Protein AF-A0A8T4NJ47-F1 (afdb_monomer_lite)

Sequence (151 aa):
MKSKKAQLGEQVMIFPFVLMLIVIGGGIAAGIYVFFSSGYDFRKVDADILNYKIQDCLTTNKINFNQDKALLEKEFFTVCNINQQIIKENFIIVIAKNSEVKLGIESDEVTCALSQTTAKNNPNYPICTTTFLNDFRITTGSKQQAQKQIT

Secondary structure (DSSP, 8-state):
---HHHHHHHHHHHHHHHHHHHHHHHHHHHHHHHHHHS----HHHHHHHHHHHHHHHHHHS---TTS-HHHHHHHHHHHTT--HHHHHHHEEEEEEETTEEEES-HHHHHHHHHHHHHGGG-TTSPEEEEEEETTEEEEEEE---------

Structure (mmCIF, N/CA/C/O backbone):
data_AF-A0A8T4NJ47-F1
#
_entry.id   AF-A0A8T4NJ47-F1
#
loop_
_atom_site.group_PDB
_atom_site.id
_atom_site.type_symbol
_atom_site.label_atom_id
_atom_site.label_alt_id
_atom_site.label_comp_id
_atom_site.label_asym_id
_atom_site.label_entity_id
_atom_site.label_seq_id
_atom_site.pdbx_PDB_ins_code
_atom_site.Cartn_x
_atom_site.Cartn_y
_atom_site.Cartn_z
_atom_site.occupancy
_atom_site.B_iso_or_equiv
_atom_site.auth_seq_id
_atom_site.auth_comp_id
_atom_site.auth_asym_id
_atom_site.auth_atom_id
_atom_site.pdbx_PDB_model_num
ATOM 1 N N . MET A 1 1 ? 51.958 3.211 -49.697 1.00 54.62 1 MET A N 1
ATOM 2 C CA . MET A 1 1 ? 50.974 4.274 -50.008 1.00 54.62 1 MET A CA 1
ATOM 3 C C . MET A 1 1 ? 49.601 3.634 -50.150 1.00 54.62 1 MET A C 1
ATOM 5 O O . MET A 1 1 ? 49.412 2.860 -51.079 1.00 54.62 1 MET A O 1
ATOM 9 N N . LYS A 1 2 ? 48.667 3.873 -49.219 1.00 54.84 2 LYS A N 1
ATOM 10 C CA . LYS A 1 2 ? 47.282 3.400 -49.387 1.00 54.84 2 LYS A CA 1
ATOM 11 C C . LYS A 1 2 ? 46.651 4.164 -50.559 1.00 54.84 2 LYS A C 1
ATOM 13 O O . LYS A 1 2 ? 46.783 5.382 -50.642 1.00 54.84 2 LYS A O 1
ATOM 18 N N . SER A 1 3 ? 46.022 3.445 -51.488 1.00 71.50 3 SER A N 1
ATOM 19 C CA . SER A 1 3 ? 45.317 4.038 -52.630 1.00 71.50 3 SER A CA 1
ATOM 20 C C . SER A 1 3 ? 44.220 4.981 -52.127 1.00 71.50 3 SER A C 1
ATOM 22 O O . SER A 1 3 ? 43.373 4.561 -51.340 1.00 71.50 3 SER A O 1
ATOM 24 N N . LYS A 1 4 ? 44.199 6.239 -52.595 1.00 71.31 4 LYS A N 1
ATOM 25 C CA . LYS A 1 4 ? 43.177 7.244 -52.224 1.00 71.31 4 LYS A CA 1
ATOM 26 C C . LYS A 1 4 ? 41.739 6.749 -52.464 1.00 71.31 4 LYS A C 1
ATOM 28 O O . LYS A 1 4 ? 40.821 7.164 -51.769 1.00 71.31 4 LYS A O 1
ATOM 33 N N . LYS A 1 5 ? 41.546 5.817 -53.408 1.00 70.56 5 LYS A N 1
ATOM 34 C CA . LYS A 1 5 ? 40.245 5.188 -53.689 1.00 70.56 5 LYS A CA 1
ATOM 35 C C . LYS A 1 5 ? 39.799 4.212 -52.592 1.00 70.56 5 LYS A C 1
ATOM 37 O O . LYS A 1 5 ? 38.608 4.100 -52.338 1.00 70.56 5 LYS A O 1
ATOM 42 N N . ALA A 1 6 ? 40.740 3.545 -51.918 1.00 71.00 6 ALA A N 1
ATOM 43 C CA . ALA A 1 6 ? 40.433 2.639 -50.810 1.00 71.00 6 ALA A CA 1
ATOM 44 C C . ALA A 1 6 ? 39.976 3.405 -49.554 1.00 71.00 6 ALA A C 1
ATOM 46 O O . ALA A 1 6 ? 39.058 2.962 -48.875 1.00 71.00 6 ALA A O 1
ATOM 47 N N . GLN A 1 7 ? 40.550 4.588 -49.296 1.00 75.31 7 GLN A N 1
ATOM 48 C CA . GLN A 1 7 ? 40.126 5.459 -48.188 1.00 75.31 7 GLN A CA 1
ATOM 49 C C . GLN A 1 7 ? 38.717 6.039 -48.394 1.00 75.31 7 GLN A C 1
ATOM 51 O O . GLN A 1 7 ? 37.958 6.159 -47.439 1.00 75.31 7 GLN A O 1
ATOM 56 N N . LEU A 1 8 ? 38.337 6.342 -49.640 1.00 77.88 8 LEU A N 1
ATOM 57 C CA . LEU A 1 8 ? 36.979 6.786 -49.975 1.00 77.88 8 LEU A CA 1
ATOM 58 C C . LEU A 1 8 ? 35.930 5.692 -49.726 1.00 77.88 8 LEU A C 1
ATOM 60 O O . LEU A 1 8 ? 34.859 5.991 -49.212 1.00 77.88 8 LEU A O 1
ATOM 64 N N . GLY A 1 9 ? 36.240 4.428 -50.033 1.00 77.44 9 GLY A N 1
ATOM 65 C CA . GLY A 1 9 ? 35.341 3.305 -49.739 1.00 77.44 9 GLY A CA 1
ATOM 66 C C . GLY A 1 9 ? 35.122 3.093 -48.237 1.00 77.44 9 GLY A C 1
ATOM 67 O O . GLY A 1 9 ? 33.994 2.872 -47.802 1.00 77.44 9 GLY A O 1
ATOM 68 N N . GLU A 1 10 ? 36.183 3.234 -47.439 1.00 80.12 10 GLU A N 1
ATOM 69 C CA . GLU A 1 10 ? 36.123 3.161 -45.973 1.00 80.12 10 GLU A CA 1
ATOM 70 C C . GLU A 1 10 ? 35.266 4.294 -45.384 1.00 80.12 10 GLU A C 1
ATOM 72 O O . GLU A 1 10 ? 34.401 4.056 -44.540 1.00 80.12 10 GLU A O 1
ATOM 77 N N . GLN A 1 11 ? 35.426 5.518 -45.896 1.00 81.12 11 GLN A N 1
ATOM 78 C CA . GLN A 1 11 ? 34.665 6.679 -45.438 1.00 81.12 11 GLN A CA 1
ATOM 79 C C . GLN A 1 11 ? 33.189 6.639 -45.866 1.00 81.12 11 GLN A C 1
ATOM 81 O O . GLN A 1 11 ? 32.335 7.159 -45.156 1.00 81.12 11 GLN A O 1
ATOM 86 N N . VAL A 1 12 ? 32.852 5.999 -46.988 1.00 88.25 12 VAL A N 1
ATOM 87 C CA . VAL A 1 12 ? 31.450 5.818 -47.407 1.00 88.25 12 VAL A CA 1
ATOM 88 C C . VAL A 1 12 ? 30.742 4.762 -46.553 1.00 88.25 12 VAL A C 1
ATOM 90 O O . VAL A 1 12 ? 29.559 4.920 -46.260 1.00 88.25 12 VAL A O 1
ATOM 93 N N . MET A 1 13 ? 31.447 3.724 -46.088 1.00 89.31 13 MET A N 1
ATOM 94 C CA . MET A 1 13 ? 30.853 2.681 -45.238 1.00 89.31 13 MET A CA 1
ATOM 95 C C . MET A 1 13 ? 30.533 3.145 -43.809 1.00 89.31 13 MET A C 1
ATOM 97 O O . MET A 1 13 ? 29.659 2.561 -43.169 1.00 89.31 13 MET A O 1
ATOM 101 N N . ILE A 1 14 ? 31.163 4.215 -43.313 1.00 92.88 14 ILE A N 1
ATOM 102 C CA . ILE A 1 14 ? 30.878 4.726 -41.961 1.00 92.88 14 ILE A CA 1
ATOM 103 C C . ILE A 1 14 ? 29.501 5.396 -41.859 1.00 92.88 14 ILE A C 1
ATOM 105 O O . ILE A 1 14 ? 28.854 5.342 -40.816 1.00 92.88 14 ILE A O 1
ATOM 109 N N . PHE A 1 15 ? 29.025 6.000 -42.949 1.00 91.88 15 PHE A N 1
ATOM 110 C CA . PHE A 1 15 ? 27.758 6.724 -42.979 1.00 91.88 15 PHE A CA 1
ATOM 111 C C . PHE A 1 15 ? 26.535 5.832 -42.683 1.00 91.88 15 PHE A C 1
ATOM 113 O O . PHE A 1 15 ? 25.799 6.149 -41.746 1.00 91.88 15 PHE A O 1
ATOM 120 N N . PRO A 1 16 ? 26.306 4.702 -43.392 1.00 94.56 16 PRO A N 1
ATOM 121 C CA . PRO A 1 16 ? 25.182 3.819 -43.084 1.00 94.56 16 PRO A CA 1
ATOM 122 C C . PRO A 1 16 ? 25.299 3.188 -41.691 1.00 94.56 16 PRO A C 1
ATOM 124 O O . PRO A 1 16 ? 24.280 2.954 -41.048 1.00 94.56 16 PRO A O 1
ATOM 127 N N . PHE A 1 17 ? 26.520 2.965 -41.191 1.00 94.62 17 PHE A N 1
ATOM 128 C CA . PHE A 1 17 ? 26.741 2.467 -39.834 1.00 94.62 17 PHE A CA 1
ATOM 129 C C . PHE A 1 17 ? 26.268 3.471 -38.770 1.00 94.62 17 PHE A C 1
ATOM 131 O O . PHE A 1 17 ? 25.501 3.112 -37.877 1.00 94.62 17 PHE A O 1
ATOM 138 N N . VAL A 1 18 ? 26.653 4.746 -38.893 1.00 96.44 18 VAL A N 1
ATOM 139 C CA . VAL A 1 18 ? 26.194 5.809 -37.981 1.00 96.44 18 VAL A CA 1
ATOM 140 C C . VAL A 1 18 ? 24.680 6.010 -38.085 1.00 96.44 18 VAL A C 1
ATOM 142 O O . VAL A 1 18 ? 24.010 6.137 -37.062 1.00 96.44 18 VAL A O 1
ATOM 145 N N . LEU A 1 19 ? 24.120 5.977 -39.297 1.00 96.94 19 LEU A N 1
ATOM 146 C CA . LEU A 1 19 ? 22.673 6.066 -39.508 1.00 96.94 19 LEU A CA 1
ATOM 147 C C . LEU A 1 19 ? 21.928 4.927 -38.789 1.00 96.94 19 LEU A C 1
ATOM 149 O O . LEU A 1 19 ? 20.934 5.176 -38.110 1.00 96.94 19 LEU A O 1
ATOM 153 N N . MET A 1 20 ? 22.431 3.693 -38.882 1.00 97.75 20 MET A N 1
ATOM 154 C CA . MET A 1 20 ? 21.853 2.536 -38.193 1.00 97.75 20 MET A CA 1
ATOM 155 C C . MET A 1 20 ? 21.870 2.712 -36.670 1.00 97.75 20 MET A C 1
ATOM 157 O O . MET A 1 20 ? 20.866 2.435 -36.013 1.00 97.75 20 MET A O 1
ATOM 161 N N . LEU A 1 21 ? 22.966 3.230 -36.107 1.00 97.69 21 LEU A N 1
ATOM 162 C CA . LEU A 1 21 ? 23.055 3.528 -34.674 1.00 97.69 21 LEU A CA 1
ATOM 163 C C . LEU A 1 21 ? 22.054 4.601 -34.237 1.00 97.69 21 LEU A C 1
ATOM 165 O O . LEU A 1 21 ? 21.445 4.454 -33.181 1.00 97.69 21 LEU A O 1
ATOM 169 N N . ILE A 1 22 ? 21.846 5.645 -35.043 1.00 98.12 22 ILE A N 1
ATOM 170 C CA . ILE A 1 22 ? 20.850 6.687 -34.751 1.00 98.12 22 ILE A CA 1
ATOM 171 C C . ILE A 1 22 ? 19.440 6.098 -34.757 1.00 98.12 22 ILE A C 1
ATOM 173 O O . ILE A 1 22 ? 18.655 6.399 -33.863 1.00 98.12 22 ILE A O 1
ATOM 177 N N . VAL A 1 23 ? 19.117 5.237 -35.725 1.00 98.19 23 VAL A N 1
ATOM 178 C CA . VAL A 1 23 ? 17.797 4.593 -35.801 1.00 98.19 23 VAL A CA 1
ATOM 179 C C . VAL A 1 23 ? 17.563 3.677 -34.599 1.00 98.19 23 VAL A C 1
ATOM 181 O O . VAL A 1 23 ? 16.512 3.761 -33.967 1.00 98.19 23 VAL A O 1
ATOM 184 N N . ILE A 1 24 ? 18.543 2.843 -34.240 1.00 98.00 24 ILE A N 1
ATOM 185 C CA . ILE A 1 24 ? 18.433 1.944 -33.082 1.00 98.00 24 ILE A CA 1
ATOM 186 C C . ILE A 1 24 ? 18.348 2.755 -31.783 1.00 98.00 24 ILE A C 1
ATOM 188 O O . ILE A 1 24 ? 17.438 2.543 -30.982 1.00 98.00 24 ILE A O 1
ATOM 192 N N . GLY A 1 25 ? 19.256 3.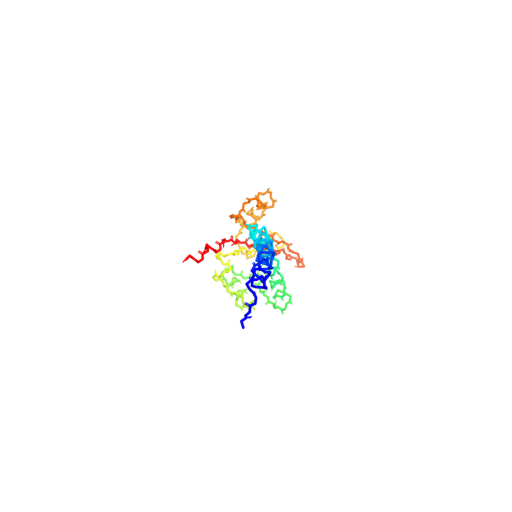713 -31.586 1.00 98.00 25 GLY A N 1
ATOM 193 C CA . GLY A 1 25 ? 19.290 4.558 -30.393 1.00 98.00 25 GLY A CA 1
ATOM 194 C C . GLY A 1 25 ? 18.026 5.403 -30.243 1.00 98.00 25 GLY A C 1
ATOM 195 O O . GLY A 1 25 ? 17.451 5.461 -29.158 1.00 98.00 25 GLY A O 1
ATOM 196 N N . GLY A 1 26 ? 17.541 5.988 -31.340 1.00 97.88 26 GLY A N 1
ATOM 197 C CA . GLY A 1 26 ? 16.287 6.734 -31.383 1.00 97.88 26 GLY A CA 1
ATOM 198 C C . GLY A 1 26 ? 15.077 5.856 -31.072 1.00 97.88 26 GLY A C 1
ATOM 199 O O . GLY A 1 26 ? 14.221 6.266 -30.293 1.00 97.88 26 GLY A O 1
ATOM 200 N N . GLY A 1 27 ? 15.028 4.631 -31.603 1.00 97.94 27 GLY A N 1
ATOM 201 C CA . GLY A 1 27 ? 13.969 3.667 -31.299 1.00 97.94 27 GLY A CA 1
ATOM 202 C C . GLY A 1 27 ? 13.936 3.268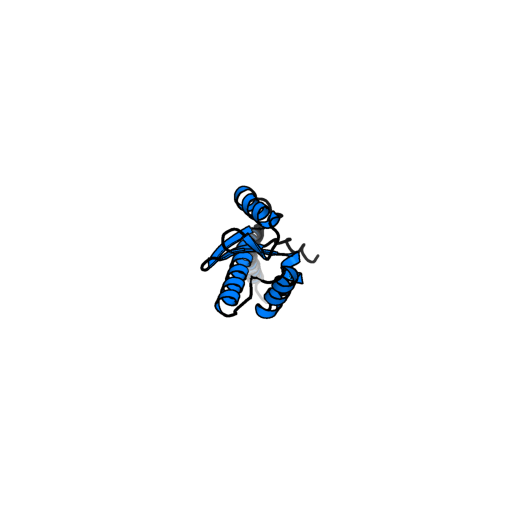 -29.822 1.00 97.94 27 GLY A C 1
ATOM 203 O O . GLY A 1 27 ? 12.868 3.266 -29.212 1.00 97.94 27 GLY A O 1
ATOM 204 N N . ILE A 1 28 ? 15.100 3.001 -29.222 1.00 96.88 28 ILE A N 1
ATOM 205 C CA . ILE A 1 28 ? 15.208 2.694 -27.788 1.00 96.88 28 ILE A CA 1
ATOM 206 C C . ILE A 1 28 ? 14.775 3.901 -26.950 1.00 96.88 28 ILE A C 1
ATOM 208 O O . ILE A 1 28 ? 13.950 3.752 -26.050 1.00 96.88 28 ILE A O 1
ATOM 212 N N . ALA A 1 29 ? 15.282 5.098 -27.257 1.00 96.00 29 ALA A N 1
ATOM 213 C CA . ALA A 1 29 ? 14.940 6.319 -26.531 1.00 96.00 29 ALA A CA 1
ATOM 214 C C . ALA A 1 29 ? 13.441 6.645 -26.625 1.00 96.00 29 ALA A C 1
ATOM 216 O O . ALA A 1 29 ? 12.820 6.959 -25.612 1.00 96.00 29 ALA A O 1
ATOM 217 N N . ALA A 1 30 ? 12.844 6.515 -27.813 1.00 95.12 30 ALA A N 1
ATOM 218 C CA . ALA A 1 30 ? 11.412 6.702 -28.019 1.00 95.12 30 ALA A CA 1
ATOM 219 C C . ALA A 1 30 ? 10.588 5.643 -27.278 1.00 95.12 30 ALA A C 1
ATOM 221 O O . ALA A 1 30 ? 9.582 5.982 -26.662 1.00 95.12 30 ALA A O 1
ATOM 222 N N . GLY A 1 31 ? 11.027 4.381 -27.283 1.00 92.19 31 GLY A N 1
ATOM 223 C CA . GLY A 1 31 ? 10.394 3.311 -26.515 1.00 92.19 31 GLY A CA 1
ATOM 224 C C . GLY A 1 31 ? 10.387 3.624 -25.021 1.00 92.19 31 GLY A C 1
ATOM 225 O O . GLY A 1 31 ? 9.327 3.631 -24.403 1.00 92.19 31 GLY A O 1
ATOM 226 N N . ILE A 1 32 ? 11.543 3.970 -24.452 1.00 90.75 32 ILE A N 1
ATOM 227 C CA . ILE A 1 32 ? 11.646 4.377 -23.045 1.00 90.75 32 ILE A CA 1
ATOM 228 C C . ILE A 1 32 ? 10.746 5.586 -22.780 1.00 90.75 32 ILE A C 1
ATOM 230 O O . ILE A 1 32 ? 9.965 5.570 -21.836 1.00 90.75 32 ILE A O 1
ATOM 234 N N . TYR A 1 33 ? 10.795 6.613 -23.626 1.00 87.81 33 TYR A N 1
ATOM 235 C CA . TYR A 1 33 ? 9.951 7.789 -23.454 1.00 87.81 33 TYR A CA 1
ATOM 236 C C . TYR A 1 33 ? 8.465 7.420 -23.439 1.00 87.81 33 TYR A C 1
ATOM 238 O O . TYR A 1 33 ? 7.763 7.781 -22.505 1.00 87.81 33 TYR A O 1
ATOM 246 N N . VAL A 1 34 ? 7.977 6.643 -24.407 1.00 87.50 34 VAL A N 1
ATOM 247 C CA . VAL A 1 34 ? 6.562 6.247 -24.468 1.00 87.50 34 VAL A CA 1
ATOM 248 C C . VAL A 1 34 ? 6.166 5.404 -23.254 1.00 87.50 34 VAL A C 1
ATOM 250 O O . VAL A 1 34 ? 5.170 5.722 -22.611 1.00 87.50 34 VAL A O 1
ATOM 253 N N . PHE A 1 35 ? 6.951 4.391 -22.887 1.00 81.69 35 PHE A N 1
ATOM 254 C CA . PHE A 1 35 ? 6.611 3.494 -21.777 1.00 81.69 35 PHE A CA 1
ATOM 255 C C . PHE A 1 35 ? 6.740 4.133 -20.389 1.00 81.69 35 PHE A C 1
ATOM 257 O O . PHE A 1 35 ? 5.969 3.788 -19.496 1.00 81.69 35 PHE A O 1
ATOM 264 N N . PHE A 1 36 ? 7.683 5.057 -20.191 1.00 79.19 36 PHE A N 1
ATOM 265 C CA . PHE A 1 36 ? 7.910 5.706 -18.896 1.00 79.19 36 PHE A CA 1
ATOM 266 C C . PHE A 1 36 ? 7.262 7.099 -18.792 1.00 79.19 36 PHE A C 1
ATOM 268 O O . PHE A 1 36 ? 7.203 7.651 -17.695 1.00 79.19 36 PHE A O 1
ATOM 275 N N . SER A 1 37 ? 6.751 7.672 -19.893 1.00 74.31 37 SER A N 1
ATOM 276 C CA . SER A 1 37 ? 6.029 8.962 -19.877 1.00 74.31 37 SER A CA 1
ATOM 277 C C . SER A 1 37 ? 4.669 8.859 -19.194 1.00 74.31 37 SER A C 1
ATOM 279 O O . SER A 1 37 ? 4.286 9.760 -18.447 1.00 74.31 37 SER A O 1
ATOM 281 N N . SER A 1 38 ? 3.951 7.751 -19.389 1.00 65.75 38 SER A N 1
ATOM 282 C CA . SER A 1 38 ? 2.798 7.416 -18.564 1.00 65.75 38 SER A CA 1
ATOM 283 C C . SER A 1 38 ? 3.319 6.856 -17.245 1.00 65.75 38 SER A C 1
ATOM 285 O O . SER A 1 38 ? 3.534 5.651 -17.133 1.00 65.75 38 SER A O 1
ATOM 287 N N . GLY A 1 39 ? 3.606 7.735 -16.279 1.00 68.06 39 GLY A N 1
ATOM 288 C CA . GLY A 1 39 ? 4.085 7.341 -14.954 1.00 68.06 39 GLY A CA 1
ATOM 289 C C . GLY A 1 39 ? 3.296 6.139 -14.439 1.00 68.06 39 GLY A C 1
ATOM 290 O O . GLY A 1 39 ? 2.068 6.191 -14.366 1.00 68.06 39 GLY A O 1
ATOM 291 N N . TYR A 1 40 ? 3.995 5.034 -14.177 1.00 74.62 40 TYR A N 1
ATOM 292 C CA . TYR A 1 40 ? 3.340 3.809 -13.746 1.00 74.62 40 TYR A CA 1
ATOM 293 C C . TYR A 1 40 ? 2.656 4.071 -12.404 1.00 74.62 40 TYR A C 1
ATOM 295 O O . TYR A 1 40 ? 3.281 4.546 -11.455 1.00 74.62 40 TYR A O 1
ATOM 303 N N . ASP A 1 41 ? 1.359 3.795 -12.344 1.00 79.56 41 ASP A N 1
ATOM 304 C CA . ASP A 1 41 ? 0.561 4.016 -11.151 1.00 79.56 41 ASP A CA 1
ATOM 305 C C . ASP A 1 41 ? 0.768 2.859 -10.168 1.00 79.56 41 ASP A C 1
ATOM 307 O O . ASP A 1 41 ? 0.117 1.813 -10.255 1.00 79.56 41 ASP A O 1
ATOM 311 N N . PHE A 1 42 ? 1.701 3.037 -9.233 1.00 86.88 42 PHE A N 1
ATOM 312 C CA . PHE A 1 42 ? 1.977 2.036 -8.204 1.00 86.88 42 PHE A CA 1
ATOM 313 C C . PHE A 1 42 ? 0.985 2.106 -7.043 1.00 86.88 42 PHE A C 1
ATOM 315 O O . PHE A 1 42 ? 0.995 1.204 -6.210 1.00 86.88 42 PHE A O 1
ATOM 322 N N . ARG A 1 43 ? 0.073 3.093 -6.993 1.00 88.81 43 ARG A N 1
ATOM 323 C CA . ARG A 1 43 ? -0.867 3.266 -5.867 1.00 88.81 43 ARG A CA 1
ATOM 324 C C . ARG A 1 43 ? -1.649 1.992 -5.581 1.00 88.81 43 ARG A C 1
ATOM 326 O O . ARG A 1 43 ? -1.803 1.611 -4.425 1.00 88.81 43 ARG A O 1
ATOM 333 N N . LYS A 1 44 ? -2.123 1.317 -6.631 1.00 90.31 44 LYS A N 1
ATOM 334 C CA . LYS A 1 44 ? -2.854 0.055 -6.480 1.00 90.31 44 LYS A CA 1
ATOM 335 C C . LYS A 1 44 ? -1.970 -1.043 -5.888 1.00 90.31 44 LYS A C 1
ATOM 337 O O . LYS A 1 44 ? -2.366 -1.685 -4.926 1.00 90.31 44 LYS A O 1
ATOM 342 N N . VAL A 1 45 ? -0.774 -1.225 -6.446 1.00 92.00 45 VAL A N 1
ATOM 343 C CA . VAL A 1 45 ? 0.174 -2.257 -6.004 1.00 92.00 45 VAL A CA 1
ATOM 344 C C . VAL A 1 45 ? 0.592 -2.013 -4.554 1.00 92.00 45 VAL A C 1
ATOM 346 O O . VAL A 1 45 ? 0.573 -2.937 -3.747 1.00 92.00 45 VAL A O 1
ATOM 349 N N . ASP A 1 46 ? 0.892 -0.768 -4.192 1.00 92.88 46 ASP A N 1
ATOM 350 C CA . ASP A 1 46 ? 1.261 -0.393 -2.828 1.00 92.88 46 ASP A CA 1
ATOM 351 C C . ASP A 1 46 ? 0.101 -0.608 -1.847 1.00 92.88 46 ASP A C 1
ATOM 353 O O . ASP A 1 46 ? 0.305 -1.126 -0.745 1.00 92.88 46 ASP A O 1
ATOM 357 N N . ALA A 1 47 ? -1.127 -0.250 -2.242 1.00 93.56 47 ALA A N 1
ATOM 358 C CA . ALA A 1 47 ? -2.322 -0.491 -1.438 1.00 93.56 47 ALA A CA 1
ATOM 359 C C . ALA A 1 47 ? -2.578 -1.992 -1.236 1.00 93.56 47 ALA A C 1
ATOM 361 O O . ALA A 1 47 ? -2.893 -2.391 -0.113 1.00 93.56 47 ALA A O 1
ATOM 362 N N . ASP A 1 48 ? -2.397 -2.812 -2.277 1.00 95.50 48 ASP A N 1
ATOM 363 C CA . ASP A 1 48 ? -2.536 -4.274 -2.235 1.00 95.50 48 ASP A CA 1
ATOM 364 C C . ASP A 1 48 ? -1.482 -4.909 -1.313 1.00 95.50 48 ASP A C 1
ATOM 366 O O . ASP A 1 48 ? -1.819 -5.722 -0.450 1.00 95.50 48 ASP A O 1
ATOM 370 N N . ILE A 1 49 ? -0.214 -4.499 -1.434 1.00 95.69 49 ILE A N 1
ATOM 371 C CA . ILE A 1 49 ? 0.885 -4.984 -0.582 1.00 95.69 49 ILE A CA 1
ATOM 372 C C . ILE A 1 49 ? 0.635 -4.617 0.881 1.00 95.69 49 ILE A C 1
ATOM 374 O O . ILE A 1 49 ? 0.817 -5.455 1.769 1.00 95.69 49 ILE A O 1
ATOM 378 N N . LEU A 1 50 ? 0.219 -3.377 1.154 1.00 95.38 50 LEU A N 1
ATOM 379 C CA . LEU A 1 50 ? -0.115 -2.957 2.511 1.00 95.38 50 LEU A CA 1
ATOM 380 C C . LEU A 1 50 ? -1.304 -3.757 3.051 1.00 95.38 50 LEU A C 1
ATOM 382 O O . LEU A 1 50 ? -1.259 -4.202 4.195 1.00 95.38 50 LEU A O 1
ATOM 386 N N . ASN A 1 51 ? -2.334 -3.982 2.232 1.00 96.56 51 ASN A N 1
ATOM 387 C CA . ASN A 1 51 ? -3.495 -4.776 2.622 1.00 96.56 51 ASN A CA 1
ATOM 388 C C . ASN A 1 51 ? -3.079 -6.187 3.044 1.00 96.56 51 ASN A C 1
ATOM 390 O O . ASN A 1 51 ? -3.404 -6.629 4.144 1.00 96.56 51 ASN A O 1
ATOM 394 N N . TYR A 1 52 ? -2.284 -6.843 2.200 1.00 96.69 52 TYR A N 1
ATOM 395 C CA . TYR A 1 52 ? -1.759 -8.178 2.450 1.00 96.69 52 TYR A CA 1
ATOM 396 C C . TYR A 1 52 ? -0.950 -8.241 3.751 1.00 96.69 52 TYR A C 1
ATOM 398 O O . TYR A 1 52 ? -1.180 -9.118 4.577 1.00 96.69 52 TYR A O 1
ATOM 406 N N . LYS A 1 53 ? -0.051 -7.277 3.991 1.00 95.62 53 LYS A N 1
ATOM 407 C CA . LYS A 1 53 ? 0.724 -7.218 5.242 1.00 95.62 53 LYS A CA 1
ATOM 408 C C . LYS A 1 53 ? -0.158 -7.059 6.479 1.00 95.62 53 LYS A C 1
ATOM 410 O O . LYS A 1 53 ? 0.130 -7.650 7.515 1.00 95.62 53 LYS A O 1
ATOM 415 N N . ILE A 1 54 ? -1.223 -6.265 6.387 1.00 95.81 54 ILE A N 1
ATOM 416 C CA . ILE A 1 54 ? -2.171 -6.100 7.495 1.00 95.81 54 ILE A CA 1
ATOM 417 C C . ILE A 1 54 ? -2.930 -7.405 7.733 1.00 95.81 54 ILE A C 1
ATOM 419 O O . ILE A 1 54 ? -3.049 -7.827 8.878 1.00 95.81 54 ILE A O 1
ATOM 423 N N . GLN A 1 55 ? -3.401 -8.072 6.680 1.00 96.06 55 GLN A N 1
ATOM 424 C CA . GLN A 1 55 ? -4.052 -9.378 6.804 1.00 96.06 55 GLN A CA 1
ATOM 425 C C . GLN A 1 55 ? -3.137 -10.419 7.454 1.00 96.06 55 GLN A C 1
ATOM 427 O O . GLN A 1 55 ? -3.545 -11.102 8.393 1.00 96.06 55 GLN A O 1
ATOM 432 N N . ASP A 1 56 ? -1.895 -10.514 6.989 1.00 96.19 56 ASP A N 1
ATOM 433 C CA . ASP A 1 56 ? -0.887 -11.422 7.536 1.00 96.19 56 ASP A CA 1
ATOM 434 C C . ASP A 1 56 ? -0.609 -11.123 9.019 1.00 96.19 56 ASP A C 1
ATOM 436 O O . ASP A 1 56 ? -0.612 -12.020 9.865 1.00 96.19 56 ASP A O 1
ATOM 440 N N . CYS A 1 57 ? -0.506 -9.840 9.381 1.00 96.06 57 CYS A N 1
ATOM 441 C CA . CYS A 1 57 ? -0.368 -9.441 10.777 1.00 96.06 57 CYS A CA 1
ATOM 442 C C . CYS A 1 57 ? -1.579 -9.850 11.631 1.00 96.06 57 CYS A C 1
ATOM 444 O O . CYS A 1 57 ? -1.394 -10.371 12.729 1.00 96.06 57 CYS A O 1
ATOM 446 N N . LEU A 1 58 ? -2.804 -9.622 11.149 1.00 94.19 58 LEU A N 1
ATOM 447 C CA . LEU A 1 58 ? -4.037 -9.918 11.889 1.00 94.19 58 LEU A CA 1
ATOM 448 C C . LEU A 1 58 ? -4.324 -11.415 12.019 1.00 94.19 58 LEU A C 1
ATOM 450 O O . LEU A 1 58 ? -5.013 -11.828 12.949 1.00 94.19 58 LEU A O 1
ATOM 454 N N . THR A 1 59 ? -3.829 -12.221 11.084 1.00 95.06 59 THR A N 1
ATOM 455 C CA . THR A 1 59 ? -3.931 -13.683 11.157 1.00 95.06 59 THR A CA 1
ATOM 456 C C . THR A 1 59 ? -2.873 -14.277 12.082 1.00 95.06 59 THR A C 1
ATOM 458 O O . THR A 1 59 ? -3.171 -15.220 12.815 1.00 95.06 59 THR A O 1
ATOM 461 N N . THR A 1 60 ? -1.666 -13.709 12.095 1.00 95.75 60 THR A N 1
ATOM 462 C CA . THR A 1 60 ? -0.542 -14.207 12.902 1.00 95.75 60 THR A CA 1
ATOM 463 C C . THR A 1 60 ? -0.600 -13.729 14.354 1.00 95.75 60 THR A C 1
ATOM 465 O O . THR A 1 60 ? -0.291 -14.487 15.275 1.00 95.75 60 THR A O 1
ATOM 468 N N . ASN A 1 61 ? -1.012 -12.482 14.584 1.00 94.25 61 ASN A N 1
ATOM 469 C CA . ASN A 1 61 ? -0.994 -11.849 15.899 1.00 94.25 61 ASN A CA 1
ATOM 470 C C . ASN A 1 61 ? -2.405 -11.634 16.450 1.00 94.25 61 ASN A C 1
ATOM 472 O O . ASN A 1 61 ? -3.345 -11.299 15.732 1.00 94.25 61 ASN A O 1
ATOM 476 N N . LYS A 1 62 ? -2.550 -11.762 17.771 1.00 89.25 62 LYS A N 1
ATOM 477 C CA . LYS A 1 62 ? -3.805 -11.464 18.470 1.00 89.25 62 LYS A CA 1
ATOM 478 C C . LYS A 1 62 ? -3.810 -10.003 18.911 1.00 89.25 62 LYS A C 1
ATOM 480 O O . LYS A 1 62 ? -3.178 -9.680 19.908 1.00 89.25 62 LYS A O 1
ATOM 485 N N . ILE A 1 63 ? -4.541 -9.156 18.189 1.00 91.19 63 ILE A N 1
ATOM 486 C CA . ILE A 1 63 ? -4.744 -7.742 18.540 1.00 91.19 63 ILE A CA 1
ATOM 487 C C . ILE A 1 63 ? -6.088 -7.579 19.252 1.00 91.19 63 ILE A C 1
ATOM 489 O O . ILE A 1 63 ? -7.116 -8.088 18.788 1.00 91.19 63 ILE A O 1
ATOM 493 N N . ASN A 1 64 ? -6.108 -6.863 20.376 1.00 91.62 64 ASN A N 1
ATOM 494 C CA . ASN A 1 64 ? -7.347 -6.623 21.114 1.00 91.62 64 ASN A CA 1
ATOM 495 C C . ASN A 1 64 ? -8.118 -5.412 20.561 1.00 91.62 64 ASN A C 1
ATOM 497 O O . ASN A 1 64 ? -7.825 -4.272 20.896 1.00 91.62 64 ASN A O 1
ATOM 501 N N . PHE A 1 65 ? -9.163 -5.652 19.767 1.00 90.56 65 PHE A N 1
ATOM 502 C CA . PHE A 1 65 ? -9.998 -4.594 19.173 1.00 90.56 65 PHE A CA 1
ATOM 503 C C . PHE A 1 65 ? -11.027 -3.949 20.121 1.00 90.56 65 PHE A C 1
ATOM 505 O O . PHE A 1 65 ? -11.758 -3.056 19.694 1.00 90.56 65 PHE A O 1
ATOM 512 N N . ASN A 1 66 ? -11.117 -4.390 21.380 1.00 90.75 66 ASN A N 1
ATOM 513 C CA . ASN A 1 66 ? -12.097 -3.881 22.352 1.00 90.75 66 ASN A CA 1
ATOM 514 C C . ASN A 1 66 ? -11.543 -2.770 23.262 1.00 90.75 66 ASN A C 1
ATOM 516 O O . ASN A 1 66 ? -12.237 -2.323 24.172 1.00 90.75 66 ASN A O 1
ATOM 520 N N . GLN A 1 67 ? -10.294 -2.357 23.059 1.00 91.62 67 GLN A N 1
ATOM 521 C CA . GLN A 1 67 ? -9.646 -1.310 23.848 1.00 91.62 67 GLN A CA 1
ATOM 522 C C . GLN A 1 67 ? -9.874 0.094 23.269 1.00 91.62 67 GLN A C 1
ATOM 524 O O . GLN A 1 67 ? -10.455 0.257 22.196 1.00 91.62 67 GLN A O 1
ATOM 529 N N . ASP A 1 68 ? -9.387 1.112 23.982 1.00 92.88 68 ASP A N 1
ATOM 530 C CA . ASP A 1 68 ? -9.413 2.499 23.516 1.00 92.88 68 ASP A CA 1
ATOM 531 C C . ASP A 1 68 ? -8.692 2.667 22.164 1.00 92.88 68 ASP A C 1
ATOM 533 O O . ASP A 1 68 ? -7.647 2.055 21.924 1.00 92.88 68 ASP A O 1
ATOM 537 N N . LYS A 1 69 ? -9.226 3.529 21.286 1.00 89.44 69 LYS A N 1
ATOM 538 C CA . LYS A 1 69 ? -8.703 3.736 19.924 1.00 89.44 69 LYS A CA 1
ATOM 539 C C . LYS A 1 69 ? -7.224 4.133 19.908 1.00 89.44 69 LYS A C 1
ATOM 541 O O . LYS A 1 69 ? -6.487 3.674 19.037 1.00 89.44 69 LYS A O 1
ATOM 546 N N . ALA A 1 70 ? -6.770 4.949 20.860 1.00 90.81 70 ALA A N 1
ATOM 547 C CA . ALA A 1 70 ? -5.386 5.419 20.887 1.00 90.81 70 ALA A CA 1
ATOM 548 C C . ALA A 1 70 ? -4.405 4.309 21.296 1.00 90.81 70 ALA A C 1
ATOM 550 O O . ALA A 1 70 ? -3.271 4.264 20.812 1.00 90.81 70 ALA A O 1
ATOM 551 N N . LEU A 1 71 ? -4.840 3.407 22.182 1.00 93.25 71 LEU A N 1
ATOM 552 C CA . LEU A 1 71 ? -4.068 2.228 22.580 1.00 93.25 71 LEU A CA 1
ATOM 553 C C . LEU A 1 71 ? -4.042 1.190 21.459 1.00 93.25 71 LEU A C 1
ATOM 555 O O . LEU A 1 71 ? -2.967 0.691 21.128 1.00 93.25 71 LEU A O 1
ATOM 559 N N . LEU A 1 72 ? -5.191 0.955 20.818 1.00 93.75 72 LEU A N 1
ATOM 560 C CA . LEU A 1 72 ? -5.310 0.058 19.672 1.00 93.75 72 LEU A CA 1
ATOM 561 C C . LEU A 1 72 ? -4.394 0.482 18.523 1.00 93.75 72 LEU A C 1
ATOM 563 O O . LEU A 1 72 ? -3.704 -0.364 17.964 1.00 93.75 72 LEU A O 1
ATOM 567 N N . GLU A 1 73 ? -4.353 1.776 18.184 1.00 93.12 73 GLU A N 1
ATOM 568 C CA . GLU A 1 73 ? -3.432 2.281 17.160 1.00 93.12 73 GLU A CA 1
ATOM 569 C C . GLU A 1 73 ? -1.981 1.948 17.504 1.00 93.12 73 GLU A C 1
ATOM 571 O O . GLU A 1 73 ? -1.262 1.388 16.677 1.00 93.12 73 GLU A O 1
ATOM 576 N N . LYS A 1 74 ? -1.540 2.264 18.726 1.00 93.81 74 LYS A N 1
ATOM 577 C CA . LYS A 1 74 ? -0.155 2.011 19.141 1.00 93.81 74 LYS A CA 1
ATOM 578 C C . LYS A 1 74 ? 0.185 0.524 19.116 1.00 93.81 74 LYS A C 1
ATOM 580 O O . LYS A 1 74 ? 1.246 0.165 18.604 1.00 93.81 74 LYS A O 1
ATOM 585 N N . GLU A 1 75 ? -0.697 -0.323 19.643 1.00 94.81 75 GLU A N 1
ATOM 586 C CA . GLU A 1 75 ? -0.517 -1.777 19.629 1.00 94.81 75 GLU A CA 1
ATOM 587 C C . GLU A 1 75 ? -0.453 -2.296 18.193 1.00 94.81 75 GLU A C 1
ATOM 589 O O . GLU A 1 75 ? 0.480 -3.014 17.857 1.00 94.81 75 GLU A O 1
ATOM 594 N N . PHE A 1 76 ? -1.361 -1.861 17.319 1.00 95.31 76 PHE A N 1
ATOM 595 C CA . PHE A 1 76 ? -1.387 -2.257 15.914 1.00 95.31 76 PHE A CA 1
ATOM 596 C C . PHE A 1 76 ? -0.083 -1.919 15.186 1.00 95.31 76 PHE A C 1
ATOM 598 O O . PHE A 1 76 ? 0.527 -2.800 14.581 1.00 95.31 76 PHE A O 1
ATOM 605 N N . PHE A 1 77 ? 0.388 -0.671 15.270 1.00 95.00 77 PHE A N 1
ATOM 606 C CA . PHE A 1 77 ? 1.630 -0.272 14.597 1.00 95.00 77 PHE A CA 1
ATOM 607 C C . PHE A 1 77 ? 2.854 -1.000 15.165 1.00 95.00 77 PHE A C 1
ATOM 609 O O . PHE A 1 77 ? 3.751 -1.367 14.406 1.00 95.00 77 PHE A O 1
ATOM 616 N N . THR A 1 78 ? 2.871 -1.253 16.476 1.00 95.19 78 THR A N 1
ATOM 617 C CA . THR A 1 78 ? 3.979 -1.947 17.147 1.00 95.19 78 THR A CA 1
ATOM 618 C C . THR A 1 78 ? 4.000 -3.434 16.797 1.00 95.19 78 THR A C 1
ATOM 620 O O . THR A 1 78 ? 5.028 -3.949 16.368 1.00 95.19 78 THR A O 1
ATOM 623 N N . VAL A 1 79 ? 2.866 -4.123 16.933 1.00 95.75 79 VAL A N 1
ATOM 624 C CA . VAL A 1 79 ? 2.737 -5.570 16.703 1.00 95.75 79 VAL A CA 1
ATOM 625 C C . VAL A 1 79 ? 2.900 -5.908 15.224 1.00 95.75 79 VAL A C 1
ATOM 627 O O . VAL A 1 79 ? 3.601 -6.859 14.888 1.00 95.75 79 VAL A O 1
ATOM 630 N N . CYS A 1 80 ? 2.318 -5.108 14.328 1.00 94.88 80 CYS A N 1
ATOM 631 C CA . CYS A 1 80 ? 2.467 -5.315 12.888 1.00 94.88 80 CYS A CA 1
ATOM 632 C C . CYS A 1 80 ? 3.794 -4.789 12.327 1.00 94.88 80 CYS A C 1
ATOM 634 O O . CYS A 1 80 ? 4.040 -4.945 11.131 1.00 94.88 80 CYS A O 1
ATOM 636 N N . ASN A 1 81 ? 4.641 -4.170 13.158 1.00 95.75 81 ASN A N 1
ATOM 637 C CA . ASN A 1 81 ? 5.904 -3.554 12.751 1.00 95.75 81 ASN A CA 1
ATOM 638 C C . ASN A 1 81 ? 5.734 -2.597 11.551 1.00 95.75 81 ASN A C 1
ATOM 640 O O . ASN A 1 81 ? 6.471 -2.644 10.562 1.00 95.75 81 ASN A O 1
ATOM 644 N N . ILE A 1 82 ? 4.706 -1.748 11.618 1.00 93.75 82 ILE A N 1
ATOM 645 C CA . ILE A 1 82 ? 4.361 -0.789 10.568 1.00 93.75 82 ILE A CA 1
ATOM 646 C C . ILE A 1 82 ? 4.791 0.607 11.017 1.00 93.75 82 ILE A C 1
ATOM 648 O O . ILE A 1 82 ? 4.412 1.078 12.088 1.00 93.75 82 ILE A O 1
ATOM 652 N N . ASN A 1 83 ? 5.548 1.309 10.171 1.00 93.38 83 ASN A N 1
ATOM 653 C CA . ASN A 1 83 ? 5.971 2.676 10.461 1.00 93.38 83 ASN A CA 1
ATOM 654 C C . ASN A 1 83 ? 4.778 3.645 10.385 1.00 93.38 83 ASN A C 1
ATOM 656 O O . ASN A 1 83 ? 4.296 3.983 9.303 1.00 93.38 83 ASN A O 1
ATOM 660 N N . GLN A 1 84 ? 4.340 4.128 11.547 1.00 92.00 84 GLN A N 1
ATOM 661 C CA . GLN A 1 84 ? 3.190 5.019 11.682 1.00 92.00 84 GLN A CA 1
ATOM 662 C C . GLN A 1 84 ? 3.333 6.333 10.895 1.00 92.00 84 GLN A C 1
ATOM 664 O O . GLN A 1 84 ? 2.332 6.836 10.386 1.00 92.00 84 GLN A O 1
ATOM 669 N N . GLN A 1 85 ? 4.544 6.890 10.779 1.00 90.56 85 GLN A N 1
ATOM 670 C CA . GLN A 1 85 ? 4.776 8.158 10.073 1.00 90.56 85 GLN A CA 1
ATOM 671 C C . GLN A 1 85 ? 4.511 7.996 8.574 1.00 90.56 85 GLN A C 1
ATOM 673 O O . GLN A 1 85 ? 3.687 8.712 8.010 1.00 90.56 85 GLN A O 1
ATOM 678 N N . ILE A 1 86 ? 5.115 6.971 7.962 1.00 89.12 86 ILE A N 1
ATOM 679 C CA . ILE A 1 86 ? 4.965 6.681 6.528 1.00 89.12 86 ILE A CA 1
ATOM 680 C C . ILE A 1 86 ? 3.498 6.423 6.178 1.00 89.12 86 ILE A C 1
ATOM 682 O O . ILE A 1 86 ? 3.009 6.914 5.159 1.00 89.12 86 ILE A O 1
ATOM 686 N N . ILE A 1 87 ? 2.796 5.671 7.032 1.00 91.44 87 ILE A N 1
ATOM 687 C CA . ILE A 1 87 ? 1.382 5.365 6.829 1.00 91.44 87 ILE A CA 1
ATOM 688 C C . ILE A 1 87 ? 0.524 6.622 6.872 1.00 91.44 87 ILE A C 1
ATOM 690 O O . ILE A 1 87 ? -0.276 6.816 5.968 1.00 91.44 87 ILE A O 1
ATOM 694 N N . LYS A 1 88 ? 0.677 7.477 7.886 1.00 89.19 88 LYS A N 1
ATOM 695 C CA . LYS A 1 88 ? -0.176 8.667 8.033 1.00 89.19 88 LYS A CA 1
ATOM 696 C C . LYS A 1 88 ? -0.004 9.663 6.887 1.00 89.19 88 LYS A C 1
ATOM 698 O O . LYS A 1 88 ? -0.955 10.355 6.536 1.00 89.19 88 LYS A O 1
ATOM 703 N N . GLU A 1 89 ? 1.190 9.731 6.308 1.00 88.75 89 GLU A N 1
ATOM 704 C CA . GLU A 1 89 ? 1.493 10.641 5.203 1.00 88.75 89 GLU A CA 1
ATOM 705 C C . GLU A 1 89 ? 1.006 10.109 3.851 1.00 88.75 89 GLU A C 1
ATOM 707 O O . GLU A 1 89 ? 0.380 10.842 3.082 1.00 88.75 89 GLU A O 1
ATOM 712 N N . ASN A 1 90 ? 1.269 8.832 3.563 1.00 90.25 90 ASN A N 1
ATOM 713 C CA . ASN A 1 90 ? 1.149 8.290 2.205 1.00 90.25 90 ASN A CA 1
ATOM 714 C C . ASN A 1 90 ? 0.014 7.281 2.045 1.00 90.25 90 ASN A C 1
ATOM 716 O O . ASN A 1 90 ? -0.348 6.938 0.921 1.00 90.25 90 ASN A O 1
ATOM 720 N N . PHE A 1 91 ? -0.560 6.793 3.140 1.00 92.25 91 PHE A N 1
ATOM 721 C CA . PHE A 1 91 ? -1.527 5.710 3.107 1.00 92.25 91 PHE A CA 1
ATOM 722 C C . PHE A 1 91 ? -2.805 6.050 3.864 1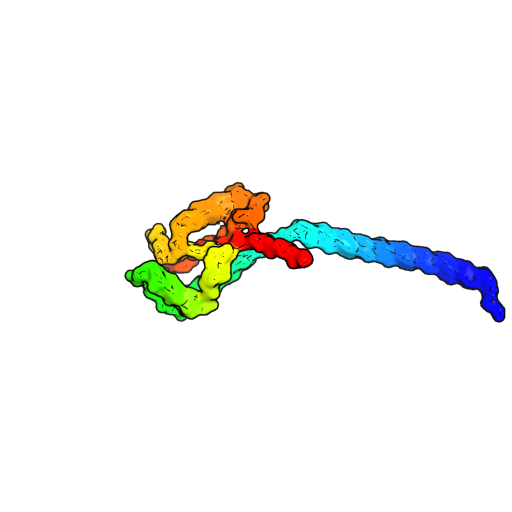.00 92.25 91 PHE A C 1
ATOM 724 O O . PHE A 1 91 ? -2.893 6.964 4.678 1.00 92.25 91 PHE A O 1
ATOM 731 N N . ILE A 1 92 ? -3.832 5.282 3.547 1.00 92.75 92 ILE A N 1
ATOM 732 C CA . ILE A 1 92 ? -5.094 5.217 4.261 1.00 92.75 92 ILE A CA 1
ATOM 733 C C . ILE A 1 92 ? -5.215 3.794 4.783 1.00 92.75 92 ILE A C 1
ATOM 735 O O . ILE A 1 92 ? -4.967 2.845 4.039 1.00 92.75 92 ILE A O 1
ATOM 739 N N . ILE A 1 93 ? -5.605 3.647 6.044 1.00 93.81 93 ILE A N 1
ATOM 740 C CA . ILE A 1 93 ? -5.939 2.355 6.637 1.00 93.81 93 ILE A CA 1
ATOM 741 C C . ILE A 1 93 ? -7.254 2.524 7.383 1.00 93.81 93 ILE A C 1
ATOM 743 O O . ILE A 1 93 ? -7.349 3.339 8.296 1.00 93.81 93 ILE A O 1
ATOM 747 N N . VAL A 1 94 ? -8.245 1.721 7.015 1.00 94.75 94 VAL A N 1
ATOM 748 C CA . VAL A 1 94 ? -9.525 1.622 7.711 1.00 94.75 94 VAL A CA 1
ATOM 749 C C . VAL A 1 94 ? -9.785 0.155 8.010 1.00 94.75 94 VAL A C 1
ATOM 751 O O . VAL A 1 94 ? -9.866 -0.670 7.099 1.00 94.75 94 VAL A O 1
ATOM 754 N N . ILE A 1 95 ? -9.922 -0.175 9.292 1.00 94.38 95 ILE A N 1
ATOM 755 C CA . ILE A 1 95 ? -10.297 -1.517 9.743 1.00 94.38 95 ILE A CA 1
ATOM 756 C C . ILE A 1 95 ? -11.638 -1.404 10.452 1.00 94.38 95 ILE A C 1
ATOM 758 O O . ILE A 1 95 ? -11.750 -0.767 11.504 1.00 94.38 95 ILE A O 1
ATOM 762 N N . ALA A 1 96 ? -12.652 -2.038 9.875 1.00 93.06 96 ALA A N 1
ATOM 763 C CA . ALA A 1 96 ? -13.991 -2.096 10.434 1.00 93.06 96 ALA A CA 1
ATOM 764 C C . ALA A 1 96 ? -14.337 -3.528 10.844 1.00 93.06 96 ALA A C 1
ATOM 766 O O . ALA A 1 96 ? -14.001 -4.474 10.134 1.00 93.06 96 ALA A O 1
ATOM 767 N N . LYS A 1 97 ? -15.037 -3.685 11.967 1.00 94.25 97 LYS A N 1
ATOM 768 C CA . LYS A 1 97 ? -15.600 -4.962 12.417 1.00 94.25 97 LYS A CA 1
ATOM 769 C C . LYS A 1 97 ? -17.108 -4.804 12.539 1.00 94.25 97 LYS A C 1
ATOM 771 O O . LYS A 1 97 ? -17.546 -3.895 13.236 1.00 94.25 97 LYS A O 1
ATOM 776 N N . ASN A 1 98 ? -17.896 -5.654 11.879 1.00 91.06 98 ASN A N 1
ATOM 777 C CA . ASN A 1 98 ? -19.368 -5.561 11.882 1.00 91.06 98 ASN A CA 1
ATOM 778 C C . ASN A 1 98 ? -19.900 -4.152 11.539 1.00 91.06 98 ASN A C 1
ATOM 780 O O . ASN A 1 98 ? -20.838 -3.668 12.162 1.00 91.06 98 ASN A O 1
ATOM 784 N N . SER A 1 99 ? -19.285 -3.484 10.559 1.00 85.88 99 SER A N 1
ATOM 785 C CA . SER A 1 99 ? -19.591 -2.098 10.148 1.00 85.88 99 SER A CA 1
ATOM 786 C C . SER A 1 99 ? -19.183 -0.991 11.131 1.00 85.88 99 SER A C 1
ATOM 788 O O . SER A 1 99 ? -19.352 0.180 10.811 1.00 85.88 99 SER A O 1
ATOM 790 N N . GLU A 1 100 ? -18.579 -1.310 12.277 1.00 90.62 100 GLU A N 1
ATOM 791 C CA . GLU A 1 100 ? -17.992 -0.308 13.172 1.00 90.62 100 GLU A CA 1
ATOM 792 C C . GLU A 1 100 ? -16.510 -0.095 12.859 1.00 90.62 100 GLU A C 1
ATOM 794 O O . GLU A 1 100 ? -15.715 -1.041 12.901 1.00 90.62 100 GLU A O 1
ATOM 799 N N . VAL A 1 101 ? -16.108 1.152 12.600 1.00 91.88 101 VAL A N 1
ATOM 800 C CA . VAL A 1 101 ? -14.700 1.518 12.388 1.00 91.88 101 VAL A CA 1
ATOM 801 C C . VAL A 1 101 ? -13.933 1.413 13.709 1.00 91.88 101 VAL A C 1
ATOM 803 O O . VAL A 1 101 ? -14.150 2.192 14.642 1.00 91.88 101 VAL A O 1
ATOM 806 N N . LYS A 1 102 ? -13.017 0.441 13.785 1.00 93.19 102 LYS A N 1
ATOM 807 C CA . LYS A 1 102 ? -12.141 0.219 14.946 1.00 93.19 102 LYS A CA 1
ATOM 808 C C . LYS A 1 102 ? -10.822 0.973 14.806 1.00 93.19 102 LYS A C 1
ATOM 810 O O . LYS A 1 102 ? -10.361 1.553 15.784 1.00 93.19 102 LYS A O 1
ATOM 815 N N . LEU A 1 103 ? -10.256 1.007 13.599 1.00 91.75 103 LEU A N 1
ATOM 816 C CA . LEU A 1 103 ? -9.002 1.692 13.280 1.00 91.75 103 LEU A CA 1
ATOM 817 C C . LEU A 1 103 ? -9.187 2.582 12.046 1.00 91.75 103 LEU A C 1
ATOM 819 O O . LEU A 1 103 ? -9.804 2.140 11.075 1.00 91.75 103 LEU A O 1
ATOM 823 N N . GLY A 1 104 ? -8.615 3.787 12.069 1.00 88.81 104 GLY A N 1
ATOM 824 C CA . GLY A 1 104 ? -8.689 4.751 10.967 1.00 88.81 104 GLY A CA 1
ATOM 825 C C . GLY A 1 104 ? -9.770 5.818 11.144 1.00 88.81 104 GLY A C 1
ATOM 826 O O . GLY A 1 104 ? -10.441 5.891 12.179 1.00 88.81 104 GLY A O 1
ATOM 827 N N . ILE A 1 105 ? -9.919 6.664 10.124 1.00 85.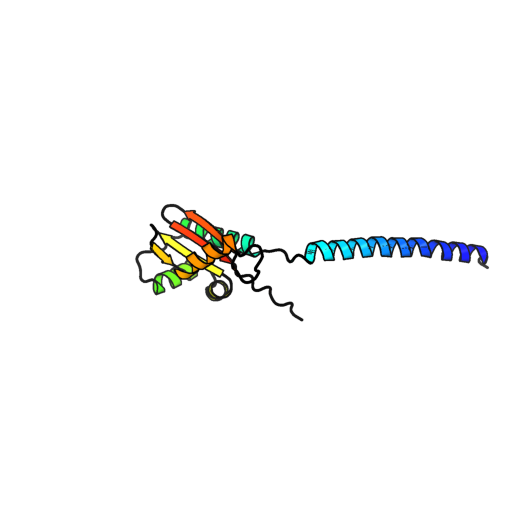19 105 ILE A N 1
ATOM 828 C CA . ILE A 1 105 ? -10.872 7.778 10.110 1.00 85.19 105 ILE A CA 1
ATOM 829 C C . ILE A 1 105 ? -12.048 7.411 9.200 1.00 85.19 105 ILE A C 1
ATOM 831 O O . ILE A 1 105 ? -11.862 6.945 8.083 1.00 85.19 105 ILE A O 1
ATOM 835 N N . GLU A 1 106 ? -13.277 7.649 9.652 1.00 80.19 106 GLU A N 1
ATOM 836 C CA . GLU A 1 106 ? -14.492 7.329 8.885 1.00 80.19 106 GLU A CA 1
ATOM 837 C C . GLU A 1 106 ? -14.572 8.097 7.550 1.00 80.19 106 GLU A C 1
ATOM 839 O O . GLU A 1 106 ? -15.011 7.561 6.534 1.00 80.19 106 GLU A O 1
ATOM 844 N N . SER A 1 107 ? -14.041 9.324 7.504 1.00 79.31 107 SER A N 1
ATOM 845 C CA . SER A 1 107 ? -13.940 10.121 6.271 1.00 79.31 107 SER A CA 1
ATOM 846 C C . SER A 1 107 ? -13.082 9.469 5.183 1.00 79.31 107 SER A C 1
ATOM 848 O O . SER A 1 107 ? -13.232 9.779 3.997 1.00 79.31 107 SER A O 1
ATOM 850 N N . ASP A 1 108 ? -12.175 8.571 5.561 1.00 81.69 108 ASP A N 1
ATOM 851 C CA . ASP A 1 108 ? -11.306 7.892 4.608 1.00 81.69 108 ASP A CA 1
ATOM 852 C C . ASP A 1 108 ? -12.064 6.836 3.797 1.00 81.69 108 ASP A C 1
ATOM 854 O O . ASP A 1 108 ? -11.733 6.589 2.637 1.00 81.69 108 ASP A O 1
ATOM 858 N N . GLU A 1 109 ? -13.138 6.274 4.354 1.00 79.50 109 GLU A N 1
ATOM 859 C CA . GLU A 1 109 ? -14.019 5.360 3.631 1.00 79.50 109 GLU A CA 1
ATOM 860 C C . GLU A 1 109 ? -14.748 6.085 2.494 1.00 79.50 109 GLU A C 1
ATOM 862 O O . GLU A 1 109 ? -14.771 5.608 1.357 1.00 79.50 109 GLU A O 1
ATOM 867 N N . VAL A 1 110 ? -15.251 7.291 2.771 1.00 84.06 110 VAL A N 1
ATOM 868 C CA . VAL A 1 110 ? -15.852 8.167 1.755 1.00 84.06 110 VAL A CA 1
ATOM 869 C C . VAL A 1 110 ? -14.817 8.546 0.698 1.00 84.06 110 VAL A C 1
ATOM 871 O O . VAL A 1 110 ? -15.105 8.508 -0.497 1.00 84.06 110 VAL A O 1
ATOM 874 N N . THR A 1 111 ? -13.587 8.850 1.116 1.00 85.81 111 THR A N 1
ATOM 875 C CA . THR A 1 111 ? -12.485 9.171 0.197 1.00 85.81 111 THR A CA 1
ATOM 876 C C . THR A 1 111 ? -12.185 8.005 -0.748 1.00 85.81 111 THR A C 1
ATOM 878 O O . THR A 1 111 ? -12.017 8.213 -1.951 1.00 85.81 111 THR A O 1
ATOM 881 N N . CYS A 1 112 ? -12.176 6.774 -0.235 1.00 85.19 112 CYS A N 1
ATOM 882 C CA . CYS A 1 112 ? -12.011 5.569 -1.043 1.00 85.19 112 CYS A CA 1
ATOM 883 C C . CYS A 1 112 ? -13.217 5.280 -1.951 1.00 85.19 112 CYS A C 1
ATOM 885 O O . CYS A 1 112 ? -13.036 4.816 -3.075 1.00 85.19 112 CYS A O 1
ATOM 887 N N . ALA A 1 113 ? -14.443 5.576 -1.518 1.00 84.62 113 ALA A N 1
ATOM 888 C CA . ALA A 1 113 ? -15.627 5.436 -2.366 1.00 84.62 113 ALA A CA 1
ATOM 889 C C . ALA A 1 113 ? -15.598 6.426 -3.546 1.00 84.62 113 ALA A C 1
ATOM 891 O O . ALA A 1 113 ? -15.834 6.047 -4.693 1.00 84.62 113 ALA A O 1
ATOM 892 N N . LEU A 1 114 ? -15.226 7.683 -3.283 1.00 82.62 114 LEU A N 1
ATOM 893 C CA . LEU A 1 114 ? -15.084 8.732 -4.301 1.00 82.62 114 LEU A CA 1
ATOM 894 C C . LEU A 1 114 ? -13.920 8.472 -5.264 1.00 82.62 114 LEU A C 1
ATOM 896 O O . LEU A 1 114 ? -13.939 8.927 -6.416 1.00 82.62 114 LEU A O 1
ATOM 900 N N . SER A 1 115 ? -12.896 7.744 -4.814 1.00 80.75 115 SER A N 1
ATOM 901 C CA . SER A 1 115 ? -11.758 7.419 -5.662 1.00 80.75 115 SER A CA 1
ATOM 902 C C . SER A 1 115 ? -12.120 6.408 -6.751 1.00 80.75 115 SER A C 1
ATOM 904 O O . SER A 1 115 ? -11.663 6.539 -7.883 1.00 80.75 115 SER A O 1
ATOM 906 N N . GLN A 1 116 ? -13.028 5.468 -6.495 1.00 72.50 116 GLN A N 1
ATOM 907 C CA . GLN A 1 116 ? -13.432 4.493 -7.513 1.00 72.50 116 GLN A CA 1
ATOM 908 C C . GLN A 1 116 ? -14.142 5.136 -8.715 1.00 72.50 116 GLN A C 1
ATOM 910 O O . GLN A 1 116 ? -13.993 4.660 -9.842 1.00 72.50 116 GLN A O 1
ATOM 915 N N . THR A 1 117 ? -14.857 6.245 -8.503 1.00 73.38 117 THR A N 1
ATOM 916 C CA . THR A 1 117 ? -15.563 6.968 -9.572 1.00 73.38 117 THR A CA 1
ATOM 917 C C . THR A 1 117 ? -14.689 8.007 -10.273 1.00 73.38 117 THR A C 1
ATOM 919 O O . THR A 1 117 ? -14.891 8.270 -11.457 1.00 73.38 117 THR A O 1
ATOM 922 N N . THR A 1 118 ? -13.706 8.586 -9.572 1.00 67.81 118 THR A N 1
ATOM 923 C CA . THR A 1 118 ? -13.019 9.819 -10.015 1.00 67.81 118 THR A CA 1
ATOM 924 C C . THR A 1 118 ? -11.493 9.680 -10.128 1.00 67.81 118 THR A C 1
ATOM 926 O O . THR A 1 118 ? -10.850 10.456 -10.836 1.00 67.81 118 THR A O 1
ATOM 929 N N . ALA A 1 119 ? -10.875 8.694 -9.467 1.00 61.09 119 ALA A N 1
ATOM 930 C CA . ALA A 1 119 ? -9.416 8.623 -9.305 1.00 61.09 119 ALA A CA 1
ATOM 931 C C . ALA A 1 119 ? -8.651 8.066 -10.503 1.00 61.09 119 ALA A C 1
ATOM 933 O O . ALA A 1 119 ? -7.446 8.302 -10.583 1.00 61.09 119 ALA A O 1
ATOM 934 N N . LYS A 1 120 ? -9.312 7.399 -11.463 1.00 64.25 120 LYS A N 1
ATOM 935 C CA . LYS A 1 120 ? -8.622 6.914 -12.676 1.00 64.25 120 LYS A CA 1
ATOM 936 C C . LYS A 1 120 ? -7.882 8.034 -13.414 1.00 64.25 120 LYS A C 1
ATOM 938 O O . LYS A 1 120 ? -6.852 7.770 -14.017 1.00 64.25 120 LYS A O 1
ATOM 943 N N . ASN A 1 121 ? -8.371 9.271 -13.304 1.00 69.44 121 ASN A N 1
ATOM 944 C CA . ASN A 1 121 ? -7.798 10.423 -13.998 1.00 69.44 121 ASN A CA 1
ATOM 945 C C . ASN A 1 121 ? -7.166 11.459 -13.055 1.00 69.44 121 ASN A C 1
ATOM 947 O O . ASN A 1 121 ? -6.602 12.436 -13.539 1.00 69.44 121 ASN A O 1
ATOM 951 N N . ASN A 1 122 ? -7.262 11.285 -11.729 1.00 79.38 122 ASN A N 1
ATOM 952 C CA . ASN A 1 122 ? -6.737 12.257 -10.771 1.00 79.38 122 ASN A CA 1
ATOM 953 C C . ASN A 1 122 ? -5.609 11.643 -9.917 1.00 79.38 122 ASN A C 1
ATOM 955 O O . ASN A 1 122 ? -5.885 10.794 -9.060 1.00 79.38 122 ASN A O 1
ATOM 959 N N . PRO A 1 123 ? -4.346 12.073 -10.103 1.00 76.06 123 PRO A N 1
ATOM 960 C CA . PRO A 1 123 ? -3.216 11.570 -9.321 1.00 76.06 123 PRO A CA 1
ATOM 961 C C . PRO A 1 123 ? -3.317 11.927 -7.828 1.00 76.06 123 PRO A C 1
ATOM 963 O O . PRO A 1 123 ? -2.732 11.243 -6.997 1.00 76.06 12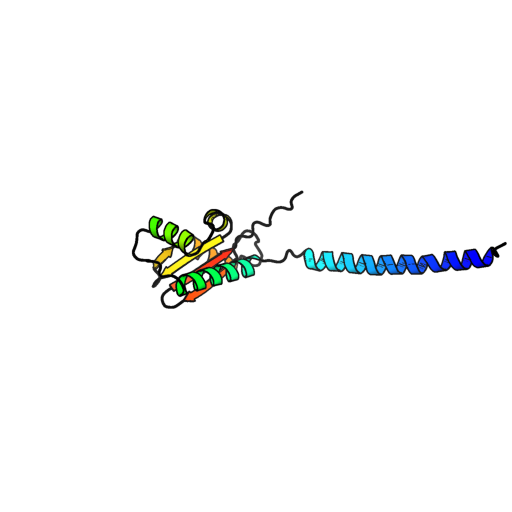3 PRO A O 1
ATOM 966 N N . ASN A 1 124 ? -4.106 12.944 -7.465 1.00 78.31 124 ASN A N 1
ATOM 967 C CA . ASN A 1 124 ? -4.243 13.400 -6.079 1.00 78.31 124 ASN A CA 1
ATOM 968 C C . ASN A 1 124 ? -5.191 12.535 -5.235 1.00 78.31 124 ASN A C 1
ATOM 970 O O . ASN A 1 124 ? -5.251 12.714 -4.019 1.00 78.31 124 ASN A O 1
ATOM 974 N N . TYR A 1 125 ? -5.950 11.621 -5.851 1.00 85.75 125 TYR A N 1
ATOM 975 C CA . TYR A 1 125 ? -6.832 10.713 -5.118 1.00 85.75 125 TYR A CA 1
ATOM 976 C C . TYR A 1 125 ? -6.141 9.376 -4.826 1.00 85.75 125 TYR A C 1
ATOM 978 O O . TYR A 1 125 ? -5.420 8.859 -5.680 1.00 85.75 125 TYR A O 1
ATOM 986 N N . PRO A 1 126 ? -6.362 8.779 -3.644 1.00 89.62 126 PRO A N 1
ATOM 987 C CA . PRO A 1 126 ? -5.807 7.472 -3.333 1.00 89.62 126 PRO A CA 1
ATOM 988 C C . PRO A 1 126 ? -6.520 6.366 -4.107 1.00 89.62 126 PRO A C 1
ATOM 990 O O . PRO A 1 126 ? -7.744 6.380 -4.221 1.00 89.62 126 PRO A O 1
ATOM 993 N N . ILE A 1 127 ? -5.780 5.360 -4.570 1.00 90.69 127 ILE A N 1
ATOM 994 C CA . ILE A 1 127 ? -6.396 4.106 -5.021 1.00 90.69 127 ILE A CA 1
ATOM 995 C C . ILE A 1 127 ? -6.513 3.192 -3.813 1.00 90.69 127 ILE A C 1
A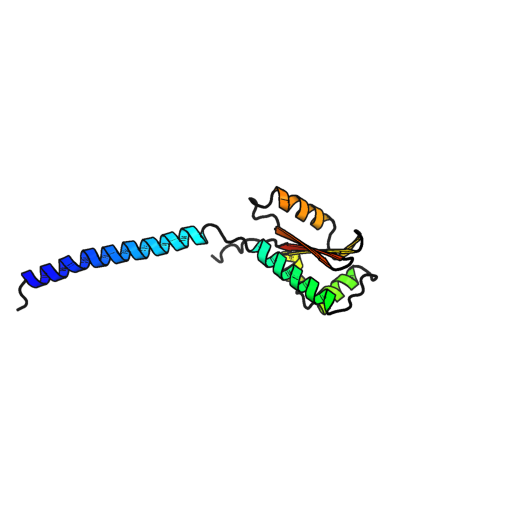TOM 997 O O . ILE A 1 127 ? -5.523 2.987 -3.111 1.00 90.69 127 ILE A O 1
ATOM 1001 N N . CYS A 1 128 ? -7.723 2.683 -3.574 1.00 92.19 128 CYS A N 1
ATOM 1002 C CA . CYS A 1 128 ? -8.015 1.848 -2.421 1.00 92.19 128 CYS A CA 1
ATOM 1003 C C . CYS A 1 128 ? -8.312 0.402 -2.808 1.00 92.19 128 CYS A C 1
ATOM 1005 O O . CYS A 1 128 ? -8.952 0.137 -3.827 1.00 92.19 128 CYS A O 1
ATOM 1007 N N . THR A 1 129 ? -7.904 -0.504 -1.929 1.00 94.00 129 THR A N 1
ATOM 1008 C CA . THR A 1 129 ? -8.165 -1.936 -1.983 1.00 94.00 129 THR A CA 1
ATOM 1009 C C . THR A 1 129 ? -8.866 -2.343 -0.702 1.00 94.00 129 THR A C 1
ATOM 1011 O O . THR A 1 129 ? -8.389 -2.071 0.401 1.00 94.00 129 THR A O 1
ATOM 1014 N N . THR A 1 130 ? -9.999 -3.021 -0.852 1.00 94.31 130 THR A N 1
ATOM 1015 C CA . THR A 1 130 ? -10.756 -3.576 0.266 1.00 94.31 130 THR A CA 1
ATOM 1016 C C . THR A 1 130 ? -10.691 -5.089 0.228 1.00 94.31 130 THR A C 1
ATOM 1018 O O . THR A 1 130 ? -10.902 -5.710 -0.812 1.00 94.31 130 THR A O 1
ATOM 1021 N N . THR A 1 131 ? -10.447 -5.680 1.387 1.00 95.81 131 THR A N 1
ATOM 1022 C CA . THR A 1 131 ? -10.490 -7.120 1.592 1.00 95.81 131 THR A CA 1
ATOM 1023 C C . THR A 1 131 ? -11.302 -7.453 2.836 1.00 95.81 131 THR A C 1
ATOM 1025 O O . THR A 1 131 ? -11.508 -6.619 3.723 1.00 95.81 131 THR A O 1
ATOM 1028 N N . PHE A 1 132 ? -11.783 -8.690 2.886 1.00 95.06 132 PHE A N 1
ATOM 1029 C CA . PHE A 1 132 ? -12.569 -9.209 3.995 1.00 95.06 132 PHE A CA 1
ATOM 1030 C C . PHE A 1 132 ? -11.803 -10.363 4.629 1.00 95.06 132 PHE A C 1
ATOM 1032 O O . PHE A 1 132 ? -11.358 -11.273 3.930 1.00 95.06 132 PHE A O 1
ATOM 1039 N N . LEU A 1 133 ? -11.634 -10.304 5.945 1.00 94.44 133 LEU A N 1
ATOM 1040 C CA . LEU A 1 133 ? -10.961 -11.321 6.739 1.00 94.44 133 LEU A CA 1
ATOM 1041 C C . LEU A 1 133 ? -11.832 -11.627 7.959 1.00 94.44 133 LEU A C 1
ATOM 1043 O O . LEU A 1 133 ? -11.859 -10.854 8.917 1.00 94.44 133 LEU A O 1
ATOM 1047 N N . ASN A 1 134 ? -12.539 -12.759 7.932 1.00 91.56 134 ASN A N 1
ATOM 1048 C CA . ASN A 1 134 ? -13.553 -13.109 8.934 1.00 91.56 134 ASN A CA 1
ATOM 1049 C C . ASN A 1 134 ? -14.594 -11.974 9.078 1.00 91.56 134 ASN A C 1
ATOM 1051 O O . ASN A 1 134 ? -15.164 -11.539 8.081 1.00 91.56 134 ASN A O 1
ATOM 1055 N N . ASP A 1 135 ? -14.793 -11.455 10.294 1.00 93.44 135 ASP A N 1
ATOM 1056 C CA . ASP A 1 135 ? -15.707 -10.341 10.593 1.00 93.44 135 ASP A CA 1
ATOM 1057 C C . ASP A 1 135 ? -15.096 -8.951 10.327 1.00 93.44 135 ASP A C 1
ATOM 1059 O O . ASP A 1 135 ? -15.714 -7.922 10.629 1.00 93.44 135 ASP A O 1
ATOM 1063 N N . PHE A 1 136 ? -13.857 -8.897 9.828 1.00 94.00 136 PHE A N 1
ATOM 1064 C CA . PHE A 1 136 ? -13.142 -7.655 9.571 1.00 94.00 136 PHE A CA 1
ATOM 1065 C C . PHE A 1 136 ? -13.189 -7.280 8.095 1.00 94.00 136 PHE A C 1
ATOM 1067 O O . PHE A 1 136 ? -12.925 -8.090 7.206 1.00 94.00 136 PHE A O 1
ATOM 1074 N N . ARG A 1 137 ? -13.444 -6.001 7.844 1.00 95.06 137 ARG A N 1
ATOM 1075 C CA . ARG A 1 137 ? -13.257 -5.351 6.552 1.00 95.06 137 ARG A CA 1
ATOM 1076 C C . ARG A 1 137 ? -12.036 -4.446 6.646 1.00 95.06 137 ARG A C 1
ATOM 1078 O O . ARG A 1 137 ? -12.018 -3.520 7.457 1.00 95.06 137 ARG A O 1
ATOM 1085 N N . ILE A 1 138 ? -11.038 -4.711 5.813 1.00 95.12 138 ILE A N 1
ATOM 1086 C CA . ILE A 1 138 ? -9.760 -3.999 5.791 1.00 95.12 138 ILE A CA 1
ATOM 1087 C C . ILE A 1 138 ? -9.690 -3.228 4.481 1.00 95.12 138 ILE A C 1
ATOM 1089 O O . ILE A 1 138 ? -9.600 -3.819 3.405 1.00 95.12 138 ILE A O 1
ATOM 1093 N N . THR A 1 139 ? -9.733 -1.906 4.569 1.00 95.00 139 THR A N 1
ATOM 1094 C CA . THR A 1 139 ? -9.550 -1.018 3.422 1.00 95.00 139 THR A CA 1
ATOM 1095 C C . THR A 1 139 ? -8.224 -0.300 3.565 1.00 95.00 139 THR A C 1
ATOM 1097 O O . THR A 1 139 ? -7.977 0.377 4.561 1.00 95.00 139 THR A O 1
ATOM 1100 N N . THR A 1 140 ? -7.369 -0.448 2.566 1.00 95.19 140 THR A N 1
ATOM 1101 C CA . THR A 1 140 ? -6.105 0.276 2.457 1.00 95.19 140 THR A CA 1
ATOM 1102 C C . THR A 1 140 ? -6.144 1.168 1.234 1.00 95.19 140 THR A C 1
ATOM 1104 O O . THR A 1 140 ? -6.760 0.815 0.235 1.00 95.19 140 THR A O 1
ATOM 1107 N N . GLY A 1 141 ? -5.494 2.323 1.287 1.00 93.12 141 GLY A N 1
ATOM 1108 C CA . GLY A 1 141 ? -5.336 3.197 0.131 1.00 93.12 141 GLY A CA 1
ATOM 1109 C C . GLY A 1 141 ? -3.943 3.793 0.071 1.00 93.12 141 GLY A C 1
ATOM 1110 O O . GLY A 1 141 ? -3.336 4.015 1.113 1.00 93.12 141 GLY A O 1
ATOM 1111 N N . SER A 1 142 ? -3.440 4.054 -1.132 1.00 92.25 142 SER A N 1
ATOM 1112 C CA . SER A 1 142 ? -2.146 4.715 -1.339 1.00 92.25 142 SER A CA 1
ATOM 1113 C C . SER A 1 142 ? -2.337 6.051 -2.046 1.00 92.25 142 SER A C 1
ATOM 1115 O O . SER A 1 142 ? -2.920 6.121 -3.132 1.00 92.25 142 SER A O 1
ATOM 1117 N N . LYS A 1 143 ? -1.837 7.113 -1.417 1.00 87.75 143 LYS A N 1
ATOM 1118 C CA . LYS A 1 143 ? -1.665 8.447 -1.986 1.00 87.75 143 LYS A CA 1
ATOM 1119 C C . LYS A 1 143 ? -0.225 8.512 -2.489 1.00 87.75 143 LYS A C 1
ATOM 1121 O O . LYS A 1 143 ? 0.659 8.952 -1.762 1.00 87.75 143 LYS A O 1
ATOM 1126 N N . GLN A 1 144 ? 0.037 8.096 -3.728 1.00 74.81 144 GLN A N 1
ATOM 1127 C CA . GLN A 1 144 ? 1.289 8.519 -4.355 1.00 74.81 144 GLN A CA 1
ATOM 1128 C C . GLN A 1 144 ? 1.181 10.020 -4.597 1.00 74.81 144 GLN A C 1
ATOM 1130 O O . GLN A 1 144 ? 0.696 10.469 -5.635 1.00 74.81 144 GLN A O 1
ATOM 1135 N N . GLN A 1 145 ? 1.667 10.815 -3.646 1.00 64.69 145 GLN A N 1
ATOM 1136 C CA . GLN A 1 145 ? 2.304 12.052 -4.047 1.00 64.69 145 GLN A CA 1
ATOM 1137 C C . GLN A 1 145 ? 3.453 11.599 -4.931 1.00 64.69 145 GLN A C 1
ATOM 1139 O O . GLN A 1 145 ? 4.396 10.984 -4.436 1.00 64.69 145 GLN A O 1
ATOM 1144 N N . ALA A 1 146 ? 3.316 11.793 -6.246 1.00 52.34 146 ALA A N 1
ATOM 1145 C CA . ALA A 1 146 ? 4.432 11.640 -7.161 1.00 52.34 146 ALA A CA 1
ATOM 1146 C C . ALA A 1 146 ? 5.604 12.338 -6.479 1.00 52.34 146 ALA A C 1
ATOM 1148 O O . ALA A 1 146 ? 5.509 13.546 -6.243 1.00 52.34 146 ALA A O 1
ATOM 1149 N N . GLN A 1 147 ? 6.616 11.572 -6.044 1.00 51.09 147 GLN A N 1
ATOM 1150 C CA . GLN A 1 147 ? 7.836 12.145 -5.502 1.00 51.09 147 GLN A CA 1
ATOM 1151 C C . GLN A 1 147 ? 8.283 13.114 -6.578 1.00 51.09 147 GLN A C 1
ATOM 1153 O O . GLN A 1 147 ? 8.688 12.699 -7.666 1.00 51.09 147 GLN A O 1
ATOM 1158 N N . LYS A 1 148 ? 8.039 14.404 -6.324 1.00 45.47 148 LYS A N 1
ATOM 1159 C CA . LYS A 1 148 ? 8.395 15.479 -7.231 1.00 45.47 148 LYS A CA 1
ATOM 1160 C C . LYS A 1 148 ? 9.859 15.228 -7.506 1.00 45.47 148 LYS A C 1
ATOM 1162 O O . LYS A 1 148 ? 10.636 15.158 -6.556 1.00 45.47 148 LYS A O 1
ATOM 1167 N N . GLN A 1 149 ? 10.146 14.961 -8.777 1.00 42.66 149 GLN A N 1
ATOM 1168 C CA . GLN A 1 149 ? 11.459 14.602 -9.278 1.00 42.66 149 GLN A CA 1
ATOM 1169 C C . GLN A 1 149 ? 12.504 15.383 -8.492 1.00 42.66 149 GLN A C 1
ATOM 1171 O O . GLN A 1 149 ? 12.430 16.613 -8.448 1.00 42.66 149 GLN A O 1
ATOM 1176 N N . ILE A 1 150 ? 13.404 14.664 -7.816 1.00 44.22 150 ILE A N 1
ATOM 1177 C CA . ILE A 1 150 ? 14.602 15.271 -7.245 1.00 44.22 150 ILE A CA 1
ATOM 1178 C C . ILE A 1 150 ? 15.264 15.972 -8.430 1.00 44.22 150 ILE A C 1
ATOM 1180 O O . ILE A 1 150 ? 15.705 15.310 -9.369 1.00 44.22 150 ILE A O 1
ATOM 1184 N N . THR A 1 151 ? 15.144 17.297 -8.439 1.00 43.59 151 THR A N 1
ATOM 1185 C CA . THR A 1 151 ? 15.682 18.183 -9.468 1.00 43.59 151 THR A CA 1
ATOM 1186 C C . THR A 1 151 ? 17.086 18.574 -9.056 1.00 43.59 151 THR A C 1
ATOM 1188 O O . THR A 1 151 ? 17.280 18.798 -7.839 1.00 43.59 151 THR A O 1
#

pLDDT: mean 86.54, std 12.34, range [42.66, 98.19]

Foldseek 3Di:
DPDPVVVVVVVVVVVVVVVVVCVVVVVVVVVCCVVPVPPDPCFVVVQVVVQVLLLVLVVVDDQDLPDDLVVSVVCSCVSSVNDPVCCVVWKFKFKDFQNHTSYGDPVVVVLQVVCVVPVVPPLQGWHWDWDDDPRMIIIMTGNPPPPPPPD

Radius of gyration: 26.82 Å; chains: 1; bounding box: 71×32×78 Å